Protein AF-A0A3P7ISR9-F1 (afdb_monomer)

Foldseek 3Di:
DQDLPQLVVLVVCLVDDDPLAAEEAEDDQPDDLDQPPPSLQNNVVSCVVSVVDLRYAYEYLHAQLVSVCRSNVHDSLRYHYNVDPVVVSVVVSNVVRVPPPD

Structure (mmCIF, N/CA/C/O backbone):
data_AF-A0A3P7ISR9-F1
#
_entry.id   AF-A0A3P7ISR9-F1
#
loop_
_atom_site.group_PDB
_atom_site.id
_atom_site.type_symbol
_atom_site.label_atom_id
_atom_site.label_alt_id
_atom_site.label_comp_id
_atom_site.label_asym_id
_atom_site.label_entity_id
_atom_site.label_seq_id
_atom_site.pdbx_PDB_ins_code
_atom_site.Cartn_x
_atom_site.Cartn_y
_atom_site.Cartn_z
_atom_site.occupancy
_atom_site.B_iso_or_equiv
_atom_site.auth_seq_id
_atom_site.auth_comp_id
_atom_site.auth_asym_id
_atom_site.auth_atom_id
_atom_site.pdbx_PDB_model_num
ATOM 1 N N . MET A 1 1 ? -23.293 -5.673 -2.268 1.00 31.12 1 MET A N 1
ATOM 2 C CA . MET A 1 1 ? -22.251 -6.382 -3.037 1.00 31.12 1 MET A CA 1
ATOM 3 C C . MET A 1 1 ? -20.918 -5.931 -2.460 1.00 31.12 1 MET A C 1
ATOM 5 O O . MET A 1 1 ? -20.523 -4.804 -2.708 1.00 31.12 1 MET A O 1
ATOM 9 N N . VAL A 1 2 ? -20.322 -6.715 -1.556 1.00 40.88 2 VAL A N 1
ATOM 10 C CA . VAL A 1 2 ? -19.026 -6.362 -0.949 1.00 40.88 2 VAL A CA 1
ATOM 11 C C . VAL A 1 2 ? 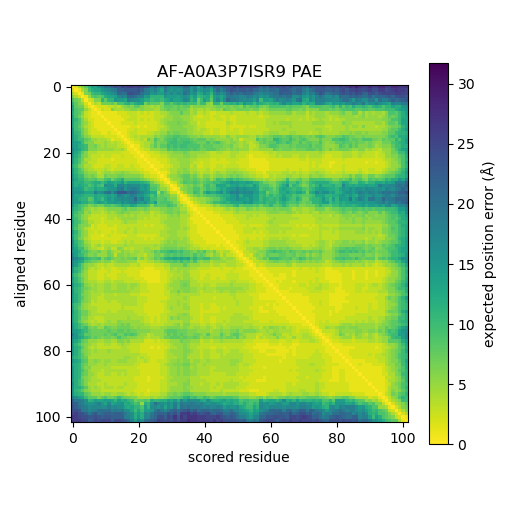-17.973 -6.763 -1.965 1.00 40.88 2 VAL A C 1
ATOM 13 O O . VAL A 1 2 ? -17.844 -7.946 -2.286 1.00 40.88 2 VAL A O 1
ATOM 16 N N . VAL A 1 3 ? -17.335 -5.780 -2.583 1.00 41.25 3 VAL A N 1
ATOM 17 C CA . VAL A 1 3 ? -16.383 -6.052 -3.648 1.00 41.25 3 VAL A CA 1
ATOM 18 C C . VAL A 1 3 ? -15.119 -6.643 -3.018 1.00 41.25 3 VAL A C 1
ATOM 20 O O . VAL A 1 3 ? -14.444 -5.959 -2.259 1.00 41.25 3 VAL A O 1
ATOM 23 N N . LYS A 1 4 ? -14.813 -7.911 -3.329 1.00 53.91 4 LYS A N 1
ATOM 24 C CA . LYS A 1 4 ? -13.552 -8.608 -2.991 1.00 53.91 4 LYS A CA 1
ATOM 25 C C . LYS A 1 4 ? -12.394 -8.093 -3.858 1.00 53.91 4 LYS A C 1
ATOM 27 O O . LYS A 1 4 ? -11.797 -8.837 -4.640 1.00 53.91 4 LYS A O 1
ATOM 32 N N . LEU A 1 5 ? -12.199 -6.778 -3.855 1.00 59.06 5 LEU A N 1
ATOM 33 C CA . LEU A 1 5 ? -11.281 -6.088 -4.758 1.00 59.06 5 LEU A CA 1
ATOM 34 C C . LEU A 1 5 ? -9.828 -6.316 -4.334 1.00 59.06 5 LEU A C 1
ATOM 36 O O . LEU A 1 5 ? -8.995 -6.567 -5.202 1.00 59.06 5 LEU A O 1
ATOM 40 N N . CYS A 1 6 ? -9.532 -6.331 -3.032 1.00 67.62 6 CYS A N 1
ATOM 41 C CA . CYS A 1 6 ? -8.159 -6.326 -2.539 1.00 67.62 6 CYS A CA 1
ATOM 42 C C . CYS A 1 6 ? -7.467 -7.658 -2.851 1.00 67.62 6 CYS A C 1
ATOM 44 O O . CYS A 1 6 ? -6.462 -7.683 -3.559 1.0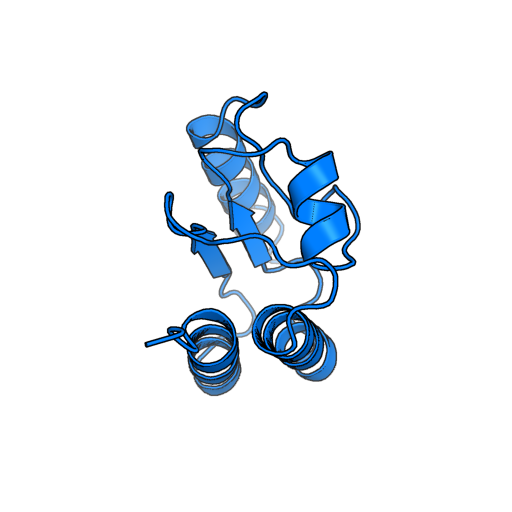0 67.62 6 CYS A O 1
ATOM 46 N N . PHE A 1 7 ? -8.024 -8.795 -2.415 1.00 74.06 7 PHE A N 1
ATOM 47 C CA . PHE A 1 7 ? -7.335 -10.086 -2.546 1.00 74.06 7 PHE A CA 1
ATOM 48 C C . PHE A 1 7 ? -7.059 -10.487 -4.004 1.00 74.06 7 PHE A C 1
ATOM 50 O O . PHE A 1 7 ? -6.001 -11.035 -4.324 1.00 74.06 7 PHE A O 1
ATOM 57 N N . SER A 1 8 ? -7.993 -10.185 -4.911 1.00 80.31 8 SER A N 1
ATOM 58 C CA . SER A 1 8 ? -7.827 -10.481 -6.338 1.00 80.31 8 SER A CA 1
ATOM 59 C C . SER A 1 8 ? -6.642 -9.733 -6.961 1.00 80.31 8 SER A C 1
ATOM 61 O O . SER A 1 8 ? -5.919 -10.311 -7.776 1.00 80.31 8 SER A O 1
ATOM 63 N N . VAL A 1 9 ? -6.395 -8.492 -6.522 1.00 83.94 9 VAL A N 1
ATOM 64 C CA . VAL A 1 9 ? -5.271 -7.662 -6.973 1.00 83.94 9 VAL A CA 1
ATOM 65 C C . VAL A 1 9 ? -3.945 -8.231 -6.483 1.00 83.94 9 VAL A C 1
ATOM 67 O O . VAL A 1 9 ? -3.049 -8.414 -7.306 1.00 83.94 9 VAL A O 1
ATOM 70 N N . ALA A 1 10 ? -3.827 -8.588 -5.196 1.00 85.00 10 ALA A N 1
ATOM 71 C CA . ALA A 1 10 ? -2.601 -9.213 -4.688 1.00 85.00 10 ALA A CA 1
ATOM 72 C C . ALA A 1 10 ? -2.265 -10.483 -5.468 1.00 85.00 10 ALA A C 1
ATOM 74 O O . ALA A 1 10 ? -1.146 -10.616 -5.944 1.00 85.00 10 ALA A O 1
ATOM 75 N N . LYS A 1 11 ? -3.240 -11.373 -5.685 1.00 86.25 11 LYS A N 1
ATOM 76 C CA . LYS A 1 11 ? -3.014 -12.616 -6.433 1.00 86.25 11 LYS A CA 1
ATOM 77 C C . LYS A 1 11 ? -2.601 -12.362 -7.886 1.00 86.25 11 LYS A C 1
ATOM 79 O O . LYS A 1 11 ? -1.740 -13.059 -8.421 1.00 86.25 11 LYS A O 1
ATOM 84 N N . ALA A 1 12 ? -3.222 -11.384 -8.547 1.00 87.31 12 ALA A N 1
ATOM 85 C CA . ALA A 1 12 ? -2.858 -11.016 -9.912 1.00 87.31 12 ALA A CA 1
ATOM 86 C C . ALA A 1 12 ? -1.420 -10.482 -9.974 1.00 87.31 12 ALA A C 1
ATOM 88 O O . ALA A 1 12 ? -0.649 -10.933 -10.821 1.00 87.31 12 ALA A O 1
ATOM 89 N N . PHE A 1 13 ? -1.055 -9.594 -9.047 1.00 88.00 13 PHE A N 1
ATOM 90 C CA . PHE A 1 13 ? 0.290 -9.042 -8.933 1.00 88.00 13 PHE A CA 1
ATOM 91 C C . PHE A 1 13 ? 1.325 -10.132 -8.638 1.00 88.00 13 PHE A C 1
ATOM 93 O O . PHE A 1 13 ? 2.256 -10.320 -9.416 1.00 88.00 13 PHE A O 1
ATOM 100 N N . THR A 1 14 ? 1.133 -10.934 -7.590 1.00 88.62 14 THR A N 1
ATOM 101 C CA . THR A 1 14 ? 2.093 -11.975 -7.187 1.00 88.62 14 THR A CA 1
ATOM 102 C C . THR A 1 14 ? 2.292 -13.046 -8.257 1.00 88.62 14 THR A C 1
ATOM 104 O O . THR A 1 14 ? 3.392 -13.575 -8.380 1.00 88.62 14 THR A O 1
ATOM 107 N N . SER A 1 15 ? 1.272 -13.326 -9.075 1.00 89.06 15 SER A N 1
ATOM 108 C CA . SER A 1 15 ? 1.370 -14.291 -10.180 1.00 89.06 15 SER A CA 1
ATOM 109 C C . SER A 1 15 ? 2.107 -13.784 -11.425 1.00 89.06 15 SER A C 1
ATOM 111 O O . SER A 1 15 ? 2.483 -14.598 -12.268 1.00 89.06 15 SER A O 1
ATOM 113 N N . ARG A 1 16 ? 2.273 -12.464 -11.579 1.00 87.69 16 ARG A N 1
ATOM 114 C CA . ARG A 1 16 ? 2.815 -11.838 -12.802 1.00 87.69 16 ARG A CA 1
ATOM 115 C C . ARG A 1 16 ? 4.052 -10.979 -12.565 1.00 87.69 16 ARG A C 1
ATOM 117 O O . ARG A 1 16 ? 4.687 -10.604 -13.543 1.00 87.69 16 ARG A O 1
ATOM 124 N N . ARG A 1 17 ? 4.364 -10.660 -11.308 1.00 84.75 17 ARG A N 1
ATOM 125 C CA . ARG A 1 17 ? 5.444 -9.739 -10.960 1.00 84.75 17 ARG A CA 1
ATOM 126 C C . ARG A 1 17 ? 6.816 -10.269 -11.376 1.00 84.75 17 ARG A C 1
ATOM 128 O O . ARG A 1 17 ? 7.146 -11.430 -11.124 1.00 84.75 17 ARG A O 1
ATOM 135 N N . GLY A 1 18 ? 7.634 -9.388 -11.935 1.00 81.44 18 GLY A N 1
ATOM 136 C CA . GLY A 1 18 ? 9.084 -9.506 -11.925 1.00 81.44 18 GLY A CA 1
ATOM 137 C C . GLY A 1 18 ? 9.658 -9.278 -10.522 1.00 81.44 18 GLY A C 1
ATOM 138 O O . GLY A 1 18 ? 8.961 -8.864 -9.591 1.00 81.44 18 GLY A O 1
ATOM 139 N N . HIS A 1 19 ? 10.956 -9.542 -10.360 1.00 77.69 19 HIS A N 1
ATOM 140 C CA . HIS A 1 19 ? 11.650 -9.294 -9.090 1.00 77.69 19 HIS A CA 1
ATOM 141 C C . HIS A 1 19 ? 11.633 -7.817 -8.681 1.00 77.69 19 HIS A C 1
ATOM 143 O O . HIS A 1 19 ? 11.623 -7.541 -7.482 1.00 77.69 19 HIS A O 1
ATOM 149 N N . SER A 1 20 ? 11.566 -6.913 -9.664 1.00 80.19 20 SER A N 1
ATOM 150 C CA . SER A 1 20 ? 11.631 -5.466 -9.456 1.00 80.19 20 SER A CA 1
ATOM 151 C C . SER A 1 20 ? 10.305 -4.730 -9.573 1.00 80.19 20 SER A C 1
ATOM 153 O O . SER A 1 20 ? 10.275 -3.504 -9.524 1.00 80.19 20 SER A O 1
ATOM 155 N N . ASP A 1 21 ? 9.205 -5.460 -9.733 1.00 86.31 21 ASP A N 1
ATOM 156 C CA . ASP A 1 21 ? 7.901 -4.824 -9.837 1.00 86.31 21 ASP A CA 1
ATOM 157 C C . ASP A 1 21 ? 7.421 -4.385 -8.452 1.00 86.31 21 ASP A C 1
ATOM 159 O O . ASP A 1 21 ? 7.529 -5.125 -7.466 1.00 86.31 21 ASP A O 1
ATOM 163 N N . GLN A 1 22 ? 6.830 -3.195 -8.411 1.00 89.62 22 GLN A N 1
ATOM 164 C CA . GLN A 1 22 ? 6.214 -2.615 -7.226 1.00 89.62 22 GLN A CA 1
ATOM 165 C C . GLN A 1 22 ? 4.698 -2.501 -7.401 1.00 89.62 22 GLN A C 1
ATOM 167 O O . GLN A 1 22 ? 4.192 -2.296 -8.507 1.00 89.62 22 GLN A O 1
ATOM 172 N N . LEU A 1 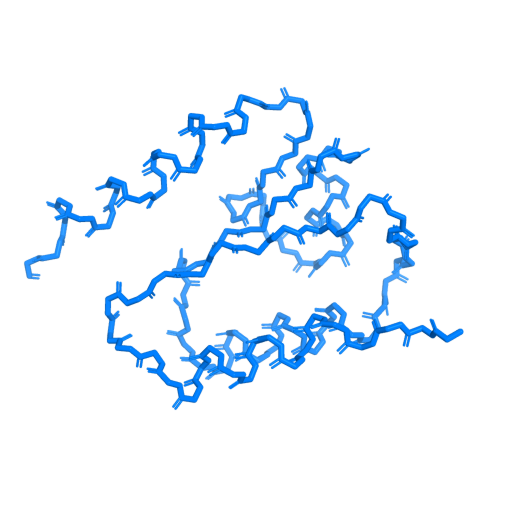23 ? 3.962 -2.604 -6.295 1.00 90.75 23 LEU A N 1
ATOM 173 C CA . LEU A 1 23 ? 2.510 -2.443 -6.269 1.00 90.75 23 LEU A CA 1
ATOM 174 C C . LEU A 1 23 ? 2.120 -1.153 -5.547 1.00 90.75 23 LEU A C 1
ATOM 176 O O . LEU A 1 23 ? 2.302 -1.053 -4.342 1.00 90.75 23 LEU A O 1
ATOM 180 N N . VAL A 1 24 ? 1.479 -0.216 -6.244 1.00 92.25 24 VAL A N 1
ATOM 181 C CA . VAL A 1 24 ? 0.762 0.896 -5.599 1.00 92.25 24 VAL A CA 1
ATOM 182 C C . VAL A 1 24 ? -0.732 0.583 -5.613 1.00 92.25 24 VAL A C 1
ATOM 184 O O . VAL A 1 24 ? -1.340 0.468 -6.679 1.00 92.25 24 VAL A O 1
ATOM 187 N N . TYR A 1 25 ? -1.330 0.419 -4.435 1.00 90.75 25 TYR A N 1
ATOM 188 C CA . TYR A 1 25 ? -2.736 0.056 -4.274 1.00 90.75 25 TYR A CA 1
ATOM 189 C C . TYR A 1 25 ? -3.547 1.207 -3.677 1.00 90.75 25 TYR A C 1
ATOM 191 O O . TYR A 1 25 ? -3.382 1.553 -2.510 1.00 90.75 25 TYR A O 1
ATOM 199 N N . PHE A 1 26 ? -4.460 1.776 -4.466 1.00 89.06 26 PHE A N 1
ATOM 200 C CA . PHE A 1 26 ? -5.363 2.835 -4.015 1.00 89.06 26 PHE A CA 1
ATOM 201 C C . PHE A 1 26 ? -6.636 2.251 -3.408 1.00 89.06 26 PHE A C 1
ATOM 203 O O . PHE A 1 26 ? -7.380 1.524 -4.070 1.00 89.06 26 PHE A O 1
ATOM 210 N N . ILE A 1 27 ? -6.923 2.625 -2.164 1.00 84.69 27 ILE A N 1
ATOM 211 C CA . ILE A 1 27 ? -8.154 2.236 -1.485 1.00 84.69 27 ILE A CA 1
ATOM 212 C C . ILE A 1 27 ? -9.316 3.078 -2.036 1.00 84.69 27 ILE A C 1
ATOM 214 O O . ILE A 1 27 ? -9.222 4.310 -2.055 1.00 84.69 27 ILE A O 1
ATOM 218 N N . PRO A 1 28 ? -10.431 2.453 -2.463 1.00 78.31 28 PRO A N 1
ATOM 219 C CA . PRO A 1 28 ? -11.614 3.183 -2.907 1.00 78.31 28 PRO A CA 1
ATOM 220 C C . PRO A 1 28 ? -12.169 4.113 -1.818 1.00 78.31 28 PRO A C 1
ATOM 222 O O . PRO A 1 28 ? -12.236 3.735 -0.650 1.00 78.31 28 PRO A O 1
ATOM 225 N N . CYS A 1 29 ? -12.650 5.298 -2.204 1.00 70.88 29 CYS A N 1
ATOM 226 C CA . CYS A 1 29 ? -13.184 6.290 -1.261 1.00 70.88 29 CYS A CA 1
ATOM 227 C C . CYS A 1 29 ? -14.366 5.769 -0.424 1.00 70.88 29 CYS A C 1
ATOM 229 O O . CYS A 1 29 ? -14.469 6.099 0.755 1.00 70.88 29 CYS A O 1
ATOM 231 N N . ASP A 1 30 ? -15.214 4.922 -1.016 1.00 69.62 30 ASP A N 1
ATOM 232 C CA . ASP A 1 30 ? -16.405 4.345 -0.373 1.00 69.62 30 ASP A CA 1
ATOM 233 C C . ASP A 1 30 ? -16.116 3.032 0.376 1.00 69.62 30 ASP A C 1
ATOM 235 O O . ASP A 1 30 ? -17.035 2.308 0.776 1.00 69.62 30 ASP A O 1
ATOM 239 N N . TYR A 1 31 ? -14.841 2.673 0.551 1.00 65.44 31 TYR A N 1
ATOM 240 C CA . TYR A 1 31 ? -14.475 1.444 1.238 1.00 65.44 31 TYR A CA 1
ATOM 241 C C . TYR A 1 31 ? -14.793 1.553 2.735 1.00 65.44 31 TYR A C 1
ATOM 243 O O . TYR A 1 31 ? -14.238 2.372 3.468 1.00 65.44 31 TYR A O 1
ATOM 251 N N . SER A 1 32 ? -15.710 0.711 3.215 1.00 64.50 32 SER A N 1
ATOM 252 C CA . SER A 1 32 ? -16.020 0.622 4.640 1.00 64.50 32 SER A CA 1
ATOM 253 C C . SER A 1 32 ? -14.923 -0.184 5.331 1.00 64.50 32 SER A C 1
ATOM 255 O O . SER A 1 32 ? -14.938 -1.411 5.294 1.00 64.50 32 SER A O 1
ATOM 257 N N . TYR A 1 33 ? -13.977 0.523 5.953 1.00 61.31 33 TYR A N 1
ATOM 258 C CA . TYR A 1 33 ? -12.913 -0.016 6.804 1.00 61.31 33 TYR A CA 1
ATOM 259 C C . TYR A 1 33 ? -13.510 -0.784 7.991 1.00 61.31 33 TYR A C 1
ATOM 261 O O . TYR A 1 33 ? -13.641 -0.266 9.100 1.00 61.31 33 TYR A O 1
ATOM 269 N N . ARG A 1 34 ? -13.934 -2.027 7.773 1.00 64.75 34 ARG A N 1
ATOM 270 C CA . ARG A 1 34 ? -14.324 -2.908 8.867 1.00 64.75 34 ARG A CA 1
ATOM 271 C C . ARG A 1 34 ? -13.045 -3.450 9.474 1.00 64.75 34 ARG A C 1
ATOM 273 O O . ARG A 1 34 ? -12.295 -4.166 8.817 1.00 64.75 34 ARG A O 1
ATOM 280 N N . LYS A 1 35 ? -12.785 -3.101 10.733 1.00 59.94 35 LYS A N 1
ATOM 281 C CA . LYS A 1 35 ? -11.667 -3.676 11.480 1.00 59.94 35 LYS A CA 1
ATOM 282 C C . LYS A 1 35 ? -11.776 -5.200 11.419 1.00 59.94 35 LYS A C 1
ATOM 284 O O . LYS A 1 35 ? -12.780 -5.774 11.836 1.00 59.94 35 LYS A O 1
ATOM 289 N N . GLY A 1 36 ? -10.755 -5.840 10.859 1.00 61.50 36 GLY A N 1
ATOM 290 C CA . GLY A 1 36 ? -10.723 -7.285 10.681 1.00 61.50 36 GLY A CA 1
ATOM 291 C C . GLY A 1 36 ? -11.381 -7.825 9.408 1.00 61.50 36 GLY A C 1
ATOM 292 O O . GLY A 1 36 ? -11.625 -9.033 9.379 1.00 61.50 36 GLY A O 1
ATOM 293 N N . ASP A 1 37 ? -11.630 -6.984 8.397 1.00 75.56 37 ASP A N 1
ATOM 294 C CA . ASP A 1 37 ? -12.094 -7.397 7.067 1.00 75.56 37 ASP A CA 1
ATOM 295 C C . ASP A 1 37 ? -11.230 -8.541 6.503 1.00 75.56 37 ASP A C 1
ATOM 297 O O . ASP A 1 37 ? -10.000 -8.453 6.437 1.00 75.56 37 ASP A O 1
ATOM 301 N N . GLU A 1 38 ? -11.878 -9.647 6.135 1.00 78.19 38 GLU A N 1
ATOM 302 C CA . GLU A 1 38 ? -11.194 -10.833 5.621 1.00 78.19 38 GLU A CA 1
ATOM 303 C C . GLU A 1 38 ? -10.510 -10.578 4.272 1.00 78.19 38 GLU A C 1
ATOM 305 O O . GLU A 1 38 ? -9.472 -11.179 4.008 1.00 78.19 38 GLU A O 1
ATOM 310 N N . ASP A 1 39 ? -11.035 -9.688 3.426 1.00 78.19 39 ASP A N 1
ATOM 311 C CA . ASP A 1 39 ? -10.438 -9.375 2.123 1.00 78.19 39 ASP A CA 1
ATOM 312 C C . ASP A 1 39 ? -9.120 -8.607 2.290 1.00 78.19 39 ASP A C 1
ATOM 314 O O . ASP A 1 39 ? -8.126 -8.943 1.646 1.00 78.19 39 ASP A O 1
ATOM 318 N N . ALA A 1 40 ? -9.078 -7.648 3.222 1.00 79.31 40 ALA A N 1
ATOM 319 C CA . ALA A 1 40 ? -7.855 -6.924 3.576 1.00 79.31 40 ALA A CA 1
ATOM 320 C C . ALA A 1 40 ? -6.807 -7.858 4.206 1.00 79.31 40 ALA A C 1
ATOM 322 O O . ALA A 1 40 ? -5.638 -7.832 3.821 1.00 79.31 40 ALA A O 1
ATOM 323 N N . LYS A 1 41 ? -7.224 -8.756 5.110 1.00 82.44 41 LYS A N 1
ATOM 324 C CA . LYS A 1 41 ? -6.329 -9.774 5.689 1.00 82.44 41 LYS A CA 1
ATOM 325 C C . LYS A 1 41 ? -5.753 -10.706 4.627 1.00 82.44 41 LYS A C 1
ATOM 327 O O . LYS A 1 41 ? -4.554 -10.965 4.626 1.00 82.44 41 LYS A O 1
ATOM 332 N N . ASN A 1 42 ? -6.593 -11.198 3.717 1.00 84.81 42 ASN A N 1
ATOM 333 C CA . ASN A 1 42 ? -6.160 -12.090 2.644 1.00 84.81 42 ASN A CA 1
ATOM 334 C C . ASN A 1 42 ? -5.228 -11.379 1.656 1.00 84.81 42 ASN A C 1
ATOM 336 O O . ASN A 1 42 ? -4.275 -11.990 1.176 1.00 84.81 42 ASN A O 1
ATOM 340 N N . PHE A 1 43 ? -5.469 -10.094 1.379 1.00 86.31 43 PHE A N 1
ATOM 341 C CA . PHE A 1 43 ? -4.574 -9.257 0.584 1.00 86.31 43 PHE A CA 1
ATOM 342 C C . PHE A 1 43 ? -3.169 -9.199 1.196 1.00 86.31 43 PHE A C 1
ATOM 344 O O . PHE A 1 43 ? -2.199 -9.549 0.525 1.00 86.31 43 PHE A O 1
ATOM 351 N N . ILE A 1 44 ? -3.057 -8.858 2.483 1.00 85.62 44 ILE A N 1
ATOM 352 C CA . ILE A 1 44 ? -1.759 -8.796 3.172 1.00 85.62 44 ILE A CA 1
ATOM 353 C C . ILE A 1 44 ? -1.097 -10.168 3.274 1.00 85.62 44 ILE A C 1
ATOM 355 O O . ILE A 1 44 ? 0.095 -10.294 2.986 1.00 85.62 44 ILE A O 1
ATOM 359 N N . ALA A 1 45 ? -1.861 -11.210 3.601 1.00 86.31 45 ALA A N 1
ATOM 360 C CA . ALA A 1 45 ? -1.340 -12.570 3.678 1.00 86.31 45 ALA A CA 1
ATOM 361 C C . ALA A 1 45 ? -0.743 -13.037 2.339 1.00 86.31 45 ALA A C 1
ATOM 363 O O . ALA A 1 45 ? 0.298 -13.694 2.319 1.00 86.31 45 ALA A O 1
ATOM 364 N N . GLU A 1 46 ? -1.364 -12.678 1.213 1.00 88.25 46 GLU A N 1
ATOM 365 C CA . GLU A 1 46 ? -0.865 -13.021 -0.120 1.00 88.25 46 GLU A CA 1
ATOM 366 C C . GLU A 1 46 ? 0.450 -12.305 -0.457 1.00 88.25 46 GLU A C 1
ATOM 368 O O . GLU A 1 46 ? 1.378 -12.944 -0.967 1.00 88.25 46 GLU A O 1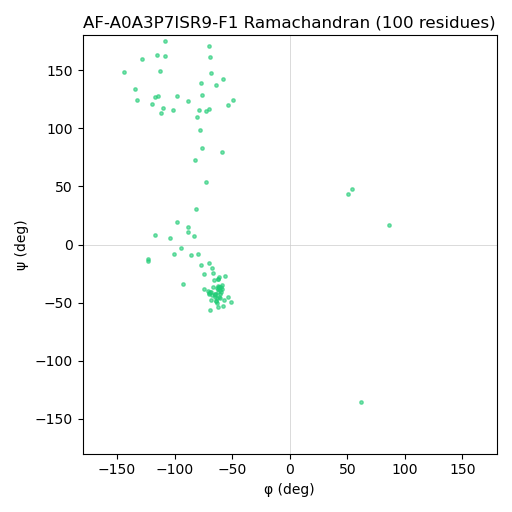
ATOM 373 N N . LEU A 1 47 ? 0.558 -11.010 -0.136 1.00 86.00 47 LEU A N 1
ATOM 374 C CA . LEU A 1 47 ? 1.782 -10.228 -0.346 1.00 86.00 47 LEU A CA 1
ATOM 375 C C . LEU A 1 47 ? 2.940 -10.749 0.520 1.00 86.00 47 LEU A C 1
ATOM 377 O O . LEU A 1 47 ? 4.051 -10.953 0.019 1.00 86.00 47 LEU A O 1
ATOM 381 N N . GLN A 1 48 ? 2.669 -11.053 1.793 1.00 84.50 48 GLN A N 1
ATOM 382 C CA . GLN A 1 48 ? 3.650 -11.622 2.721 1.00 84.50 48 GLN A CA 1
ATOM 383 C C . GLN A 1 48 ? 4.111 -13.017 2.279 1.00 84.50 48 GLN A C 1
ATOM 385 O O . GLN A 1 48 ? 5.312 -13.278 2.179 1.00 84.50 48 GLN A O 1
ATOM 390 N N . ARG A 1 49 ? 3.169 -13.911 1.942 1.00 85.06 49 ARG A N 1
ATOM 391 C CA . ARG A 1 49 ? 3.470 -15.276 1.474 1.00 85.06 49 ARG A CA 1
ATOM 392 C C . ARG A 1 49 ? 4.323 -15.275 0.210 1.00 85.06 49 ARG A C 1
ATOM 394 O O . ARG A 1 49 ? 5.199 -16.123 0.054 1.00 85.06 49 ARG A O 1
ATOM 401 N N . SER A 1 50 ? 4.081 -14.316 -0.675 1.00 82.38 50 SER A N 1
ATOM 402 C CA . SER A 1 50 ? 4.779 -14.195 -1.955 1.00 82.38 50 SER A CA 1
ATOM 403 C C . SER A 1 50 ? 6.128 -13.481 -1.850 1.00 82.38 50 SER A C 1
ATOM 405 O O . SER A 1 50 ? 6.739 -13.206 -2.885 1.00 82.38 50 SER A O 1
ATOM 407 N N . LYS A 1 51 ? 6.597 -13.180 -0.627 1.00 79.94 51 LYS A N 1
ATOM 408 C CA . LYS A 1 51 ? 7.850 -12.460 -0.355 1.00 79.94 51 LYS A CA 1
ATOM 409 C C . LYS A 1 51 ? 7.952 -11.168 -1.171 1.00 79.94 51 LYS A C 1
ATOM 411 O O . LYS A 1 51 ? 8.977 -10.896 -1.792 1.00 79.94 51 LYS A O 1
ATOM 416 N N . VAL A 1 52 ? 6.852 -10.415 -1.233 1.00 80.75 52 VAL A N 1
ATOM 417 C CA . VAL A 1 52 ? 6.840 -9.082 -1.857 1.00 80.75 52 VAL A CA 1
ATOM 418 C C . VAL A 1 52 ? 7.701 -8.109 -1.043 1.00 80.75 52 VAL A C 1
ATOM 420 O O . VAL A 1 52 ? 8.248 -7.177 -1.616 1.00 80.75 52 VAL A O 1
ATOM 423 N N . GLY A 1 53 ? 7.902 -8.367 0.256 1.00 77.75 53 GLY A N 1
ATOM 424 C CA . GLY A 1 53 ? 8.704 -7.498 1.119 1.00 77.75 53 GLY A CA 1
ATOM 425 C C . GLY A 1 53 ? 8.073 -6.113 1.198 1.00 77.75 53 GLY A C 1
ATOM 426 O O . GLY A 1 53 ? 6.851 -6.017 1.294 1.00 77.75 53 GLY A O 1
ATOM 427 N N . ASP A 1 54 ? 8.895 -5.076 1.080 1.00 80.50 54 ASP A N 1
ATOM 428 C CA . ASP A 1 54 ? 8.464 -3.674 1.061 1.00 80.50 54 ASP A CA 1
ATOM 429 C C . ASP A 1 54 ? 8.124 -3.172 -0.359 1.00 80.50 54 ASP A C 1
ATOM 431 O O . ASP A 1 54 ? 7.984 -1.977 -0.587 1.00 80.50 54 ASP A O 1
ATOM 435 N N . ASN A 1 55 ? 7.939 -4.064 -1.345 1.00 86.88 55 ASN A N 1
ATOM 436 C CA . ASN A 1 55 ? 7.627 -3.686 -2.736 1.00 86.88 55 ASN A CA 1
ATOM 437 C C . ASN A 1 55 ? 6.142 -3.371 -2.956 1.00 86.88 55 ASN A C 1
ATOM 439 O O . ASN A 1 55 ? 5.593 -3.609 -4.038 1.00 86.88 55 ASN A O 1
ATOM 443 N N . PHE A 1 56 ? 5.455 -2.868 -1.936 1.00 90.56 56 PHE A N 1
ATOM 444 C CA . PHE A 1 56 ? 4.081 -2.422 -2.075 1.00 90.56 56 PHE A CA 1
ATOM 445 C C . PHE A 1 56 ? 3.804 -1.187 -1.222 1.00 90.56 56 PHE A C 1
ATOM 447 O O . PHE A 1 56 ? 4.347 -1.027 -0.135 1.00 90.56 56 PHE A O 1
ATOM 454 N N . LEU A 1 57 ? 2.897 -0.351 -1.713 1.00 92.38 57 LEU A N 1
ATOM 455 C CA . LEU A 1 57 ? 2.441 0.861 -1.059 1.00 92.38 57 LEU A CA 1
ATOM 456 C C . LEU A 1 57 ? 0.916 0.909 -1.104 1.00 92.38 57 LEU A C 1
ATOM 458 O O . LEU A 1 57 ? 0.315 0.840 -2.179 1.00 92.38 57 LEU A O 1
ATOM 462 N N . ILE A 1 58 ? 0.277 1.034 0.055 1.00 91.56 58 ILE A N 1
ATOM 463 C CA . ILE A 1 58 ? -1.176 1.203 0.158 1.00 91.56 58 ILE A CA 1
ATOM 464 C C . ILE A 1 58 ? -1.492 2.684 0.329 1.00 91.56 58 ILE A C 1
ATOM 466 O O . ILE A 1 58 ? -0.966 3.325 1.228 1.00 91.56 58 ILE A O 1
ATOM 470 N N . VAL A 1 59 ? -2.381 3.224 -0.500 1.00 92.31 59 VAL A N 1
ATOM 471 C CA . VAL A 1 59 ? -2.715 4.651 -0.525 1.00 92.31 59 VAL A CA 1
ATOM 472 C C . VAL A 1 59 ? -4.182 4.858 -0.168 1.00 92.31 59 VAL A C 1
ATOM 474 O O . VAL A 1 59 ? -5.076 4.289 -0.796 1.00 92.31 59 VAL A O 1
ATOM 477 N N . SER A 1 60 ? -4.434 5.715 0.818 1.00 90.19 60 SER A N 1
ATOM 478 C CA . SER A 1 60 ? -5.765 6.115 1.261 1.00 90.19 60 SER A CA 1
ATOM 479 C C . SER A 1 60 ? -5.968 7.618 1.097 1.00 90.19 60 SER A C 1
ATOM 481 O O . SER A 1 60 ? -5.280 8.419 1.719 1.00 90.19 60 SER A O 1
ATOM 483 N N .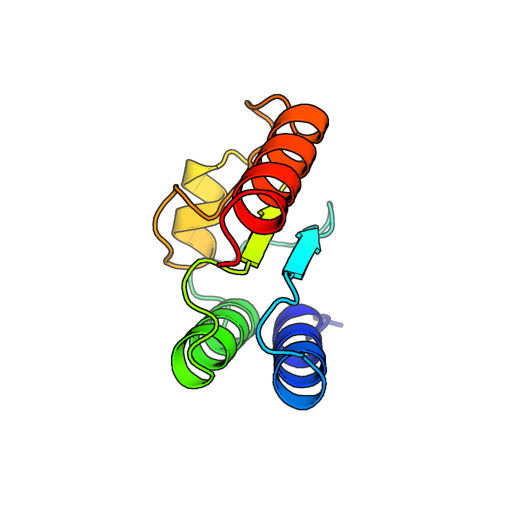 ASN A 1 61 ? -6.973 8.009 0.311 1.00 88.94 61 ASN A N 1
ATOM 484 C CA . ASN A 1 61 ? -7.346 9.420 0.143 1.00 88.94 61 ASN A CA 1
ATOM 485 C C . ASN A 1 61 ? -8.313 9.923 1.231 1.00 88.94 61 ASN A C 1
ATOM 487 O O . ASN A 1 61 ? -8.620 11.112 1.289 1.00 88.94 61 ASN A O 1
ATOM 491 N N . THR A 1 62 ? -8.840 9.029 2.071 1.00 87.00 62 THR A N 1
ATOM 492 C CA . THR A 1 62 ? -9.948 9.332 2.995 1.00 87.00 62 THR A CA 1
ATOM 493 C C . THR A 1 62 ? -9.624 9.056 4.460 1.00 87.00 62 THR A C 1
ATOM 495 O O . THR A 1 62 ? -10.364 9.507 5.337 1.00 87.00 62 THR A O 1
ATOM 498 N N . LYS A 1 63 ? -8.543 8.322 4.741 1.00 87.75 63 LYS A N 1
ATOM 499 C CA . LYS A 1 63 ? -8.102 7.955 6.092 1.00 87.75 63 LYS A CA 1
ATOM 500 C C . LYS A 1 63 ? -6.648 8.312 6.306 1.00 87.75 63 LYS A C 1
ATOM 502 O O . LYS A 1 63 ? -5.892 8.408 5.340 1.00 87.75 63 LYS A O 1
ATOM 507 N N . THR A 1 64 ? -6.279 8.420 7.577 1.00 92.25 64 THR A N 1
ATOM 508 C CA . THR A 1 64 ? -4.884 8.615 7.945 1.00 92.25 64 THR A CA 1
ATOM 509 C C . THR A 1 64 ? -4.053 7.365 7.654 1.00 92.25 64 THR A C 1
ATOM 511 O O . THR A 1 64 ? -4.601 6.262 7.503 1.00 92.25 64 THR A O 1
ATOM 514 N N . SER A 1 65 ? -2.731 7.513 7.586 1.00 92.75 65 SER A N 1
ATOM 515 C CA . SER A 1 65 ? -1.817 6.377 7.431 1.00 92.75 65 SER A CA 1
ATOM 516 C C . SER A 1 65 ? -1.942 5.410 8.612 1.00 92.75 65 SER A C 1
ATOM 518 O O . SER A 1 65 ? -2.005 4.202 8.402 1.00 92.75 65 SER A O 1
ATOM 520 N N . ALA A 1 66 ? -2.102 5.930 9.833 1.00 91.06 66 ALA A N 1
ATOM 521 C CA . ALA A 1 66 ? -2.303 5.140 11.048 1.00 91.06 66 ALA A CA 1
ATOM 522 C C . ALA A 1 66 ? -3.611 4.328 11.024 1.00 91.06 66 ALA A C 1
ATOM 524 O O . ALA A 1 66 ? -3.583 3.119 11.251 1.00 91.06 66 ALA A O 1
ATOM 525 N N . ASP A 1 67 ? -4.743 4.956 10.683 1.00 88.00 67 ASP A N 1
ATOM 526 C CA . ASP A 1 67 ? -6.036 4.256 10.588 1.00 88.00 67 ASP A CA 1
ATOM 527 C C . ASP A 1 67 ? -6.010 3.174 9.498 1.00 88.00 67 ASP A C 1
ATOM 529 O O . ASP A 1 67 ? -6.583 2.091 9.638 1.00 88.00 67 ASP A O 1
ATOM 533 N N . THR A 1 68 ? -5.344 3.474 8.381 1.00 86.69 68 THR A N 1
ATOM 534 C CA . THR A 1 68 ? -5.208 2.547 7.256 1.00 86.69 68 THR A CA 1
ATOM 535 C C . THR A 1 68 ? -4.291 1.378 7.623 1.00 86.69 68 THR A C 1
ATOM 537 O O . THR A 1 68 ? -4.630 0.228 7.347 1.00 86.69 68 THR A O 1
ATOM 540 N N . ALA A 1 69 ? -3.176 1.643 8.305 1.00 89.00 69 ALA A N 1
ATOM 541 C CA . ALA A 1 69 ? -2.273 0.621 8.819 1.00 89.00 69 ALA A CA 1
ATOM 542 C C . ALA A 1 69 ? -2.984 -0.301 9.820 1.00 89.00 69 ALA A C 1
ATOM 544 O O . ALA A 1 69 ? -2.880 -1.522 9.708 1.00 89.00 69 ALA A O 1
ATOM 545 N N . GLU A 1 70 ? -3.803 0.249 10.724 1.00 86.56 70 GLU A N 1
ATOM 546 C CA . GLU A 1 70 ? -4.624 -0.549 11.640 1.00 86.56 70 GLU A CA 1
ATOM 547 C C . GLU A 1 70 ? -5.626 -1.435 10.880 1.00 86.56 70 GLU A C 1
ATOM 549 O O . GLU A 1 70 ? -5.752 -2.629 11.170 1.00 86.56 70 GLU A O 1
ATOM 554 N N . ALA A 1 71 ? -6.315 -0.883 9.875 1.00 81.31 71 ALA A N 1
ATOM 555 C CA . ALA A 1 71 ? -7.300 -1.620 9.084 1.00 81.31 71 ALA A CA 1
ATOM 556 C C . ALA A 1 71 ? -6.688 -2.812 8.328 1.00 81.31 71 ALA A C 1
ATOM 558 O O . ALA A 1 71 ? -7.327 -3.862 8.228 1.00 81.31 71 ALA A O 1
ATOM 559 N N . TYR A 1 72 ? -5.456 -2.662 7.837 1.00 82.31 72 TYR A N 1
ATOM 560 C CA . TYR A 1 72 ? -4.716 -3.707 7.124 1.00 82.31 72 TYR A CA 1
ATOM 561 C C . TYR A 1 72 ? -3.787 -4.529 8.032 1.00 82.31 72 TYR A C 1
ATOM 563 O O . TYR A 1 72 ? -3.210 -5.508 7.570 1.00 82.31 72 TYR A O 1
ATOM 571 N N . SER A 1 73 ? -3.681 -4.196 9.325 1.00 84.25 73 SER A N 1
ATOM 572 C CA . SER A 1 73 ? -2.740 -4.828 10.268 1.00 84.25 73 SER A CA 1
ATOM 573 C C . SER A 1 73 ? -1.290 -4.794 9.762 1.00 84.25 73 SER A C 1
ATOM 575 O O . SER A 1 73 ? -0.595 -5.811 9.758 1.00 84.25 73 SER A O 1
ATOM 577 N N . LEU A 1 74 ? -0.862 -3.619 9.301 1.00 82.06 74 LEU A N 1
ATOM 578 C CA . LEU A 1 74 ? 0.465 -3.354 8.751 1.00 82.06 74 LEU A CA 1
ATOM 579 C C . LEU A 1 74 ? 1.259 -2.374 9.613 1.00 82.06 74 LEU A C 1
ATOM 581 O O . LEU A 1 74 ? 0.697 -1.613 10.398 1.00 82.06 74 LEU A O 1
ATOM 585 N N . GLU A 1 75 ? 2.570 -2.358 9.386 1.00 79.19 75 GLU A N 1
ATOM 586 C CA . GLU A 1 75 ? 3.429 -1.242 9.773 1.00 79.19 75 GLU A CA 1
ATOM 587 C C . GLU A 1 75 ? 3.108 -0.002 8.920 1.00 79.19 75 GLU A C 1
ATOM 589 O O . GLU A 1 75 ? 2.727 -0.098 7.750 1.00 79.19 75 GLU A O 1
ATOM 594 N N . VAL A 1 76 ? 3.266 1.185 9.510 1.00 80.38 76 VAL A N 1
ATOM 595 C CA . VAL A 1 76 ? 2.888 2.466 8.879 1.00 80.38 76 VAL A CA 1
ATOM 596 C C . VAL A 1 76 ? 3.775 2.809 7.671 1.00 80.38 76 VAL A C 1
ATOM 598 O O . VAL A 1 76 ? 3.372 3.582 6.809 1.00 80.38 76 VAL A O 1
ATOM 601 N N . ASN A 1 77 ? 4.969 2.222 7.570 1.00 83.62 77 ASN A N 1
ATOM 602 C CA . ASN A 1 77 ? 5.939 2.502 6.506 1.00 83.62 77 ASN A CA 1
ATOM 603 C C . ASN A 1 77 ? 5.438 2.161 5.088 1.00 83.62 77 ASN A C 1
ATOM 605 O O . ASN A 1 77 ? 5.813 2.852 4.148 1.00 83.62 77 ASN A O 1
ATOM 609 N N . ASN A 1 78 ? 4.561 1.165 4.939 1.00 87.06 78 ASN A N 1
ATOM 610 C CA . ASN A 1 78 ? 4.017 0.734 3.642 1.00 87.06 78 ASN A CA 1
ATOM 611 C C . ASN A 1 78 ? 2.631 1.340 3.348 1.00 87.06 78 ASN A C 1
ATOM 613 O O . ASN A 1 78 ? 1.865 0.824 2.525 1.00 87.06 78 ASN A O 1
ATOM 617 N N . VAL A 1 79 ? 2.281 2.429 4.041 1.00 92.12 79 VAL A N 1
ATOM 618 C CA . VAL A 1 79 ? 0.957 3.051 3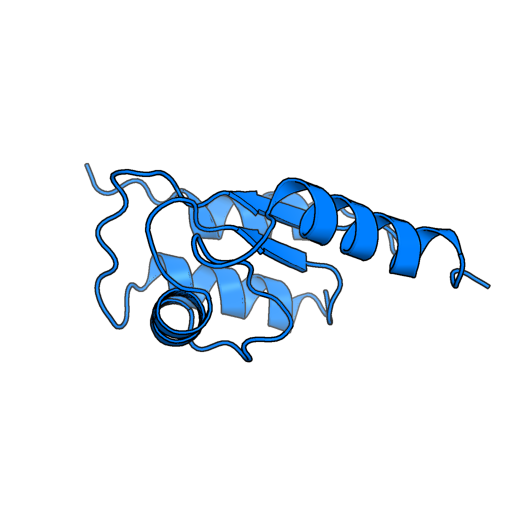.987 1.00 92.12 79 VAL A CA 1
ATOM 6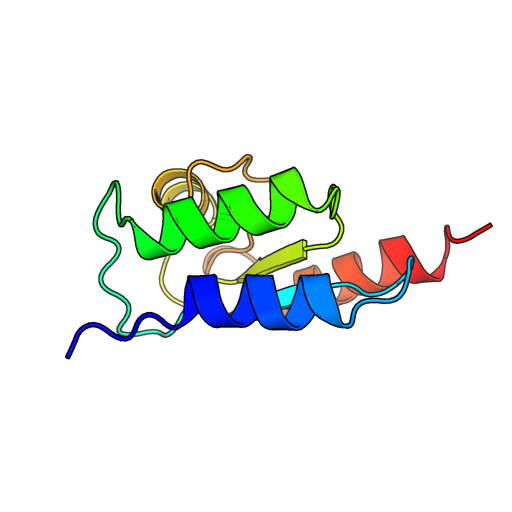19 C C . VAL A 1 79 ? 1.068 4.567 3.842 1.00 92.12 79 VAL A C 1
ATOM 621 O O . VAL A 1 79 ? 1.791 5.233 4.579 1.00 92.12 79 VAL A O 1
ATOM 624 N N . VAL A 1 80 ? 0.283 5.121 2.920 1.00 94.19 80 VAL A N 1
ATOM 625 C CA . VAL A 1 80 ? 0.112 6.560 2.726 1.00 94.19 80 VAL A CA 1
ATOM 626 C C . VAL A 1 80 ? -1.319 6.955 3.049 1.00 94.19 80 VAL A C 1
ATOM 628 O O . VAL A 1 80 ? -2.267 6.369 2.521 1.00 94.19 80 VAL A O 1
ATOM 631 N N . GLY A 1 81 ? -1.470 7.957 3.908 1.00 92.62 81 GLY A N 1
ATOM 632 C CA . GLY A 1 81 ? -2.764 8.516 4.288 1.00 92.62 81 GLY A CA 1
ATOM 633 C C . GLY A 1 81 ? -3.030 9.908 3.725 1.00 92.62 81 GLY A C 1
ATOM 634 O O . GLY A 1 81 ? -2.170 10.541 3.109 1.00 92.62 81 GLY A O 1
ATOM 635 N N . ASN A 1 82 ? -4.245 10.396 3.968 1.00 92.75 82 ASN A N 1
ATOM 636 C CA . ASN A 1 82 ? -4.725 11.692 3.490 1.00 92.75 82 ASN A CA 1
ATOM 637 C C . ASN A 1 82 ? -4.072 12.905 4.173 1.00 92.75 82 ASN A C 1
ATOM 639 O O . ASN A 1 82 ? -4.185 14.024 3.680 1.00 92.75 82 ASN A O 1
ATOM 643 N N . GLU A 1 83 ? -3.409 12.693 5.306 1.00 94.56 83 GLU A N 1
ATOM 644 C CA . GLU A 1 83 ? -2.632 13.689 6.036 1.00 94.56 83 GLU A CA 1
ATOM 645 C C . GLU A 1 83 ? -1.243 13.927 5.427 1.00 94.56 83 GLU A C 1
ATOM 647 O O . GLU A 1 83 ? -0.527 14.831 5.858 1.00 94.56 83 GLU A O 1
ATOM 652 N N . GLN A 1 84 ? -0.845 13.120 4.441 1.00 95.06 84 GLN A N 1
ATOM 653 C CA . GLN A 1 84 ? 0.460 13.180 3.790 1.00 95.06 84 GLN A CA 1
ATOM 654 C C . GLN A 1 84 ? 0.359 13.729 2.360 1.00 95.06 84 GLN A C 1
ATOM 656 O O . GLN A 1 84 ? -0.694 13.727 1.726 1.00 95.06 84 GLN A O 1
ATOM 661 N N . GLU A 1 85 ? 1.493 14.170 1.812 1.00 95.19 85 GLU A N 1
ATOM 662 C CA . GLU A 1 85 ? 1.602 14.574 0.408 1.00 95.19 85 GLU A CA 1
ATOM 663 C C . GLU A 1 85 ? 1.651 13.332 -0.501 1.00 95.19 85 GLU A C 1
ATOM 665 O O . GLU A 1 85 ? 2.719 12.851 -0.879 1.00 95.19 85 GLU A O 1
ATOM 670 N N . ILE A 1 86 ? 0.473 12.787 -0.825 1.00 92.56 86 ILE A N 1
ATOM 671 C CA . ILE A 1 86 ? 0.317 11.518 -1.557 1.00 92.56 86 ILE A CA 1
ATOM 672 C C . ILE A 1 86 ? 1.144 11.453 -2.856 1.00 92.56 86 ILE A C 1
ATOM 674 O O . ILE A 1 86 ? 1.865 10.469 -3.026 1.00 92.56 86 ILE A O 1
ATOM 678 N N . PRO A 1 87 ? 1.110 12.457 -3.762 1.00 92.94 87 PRO A N 1
ATOM 679 C CA . PRO A 1 87 ? 1.885 12.390 -5.002 1.00 92.94 87 PRO A CA 1
ATOM 680 C C . PRO A 1 87 ? 3.388 12.258 -4.752 1.00 92.94 87 PRO A C 1
ATOM 682 O O . PRO A 1 87 ? 4.050 11.460 -5.410 1.00 92.94 87 PRO A O 1
ATOM 685 N N . LYS A 1 88 ? 3.907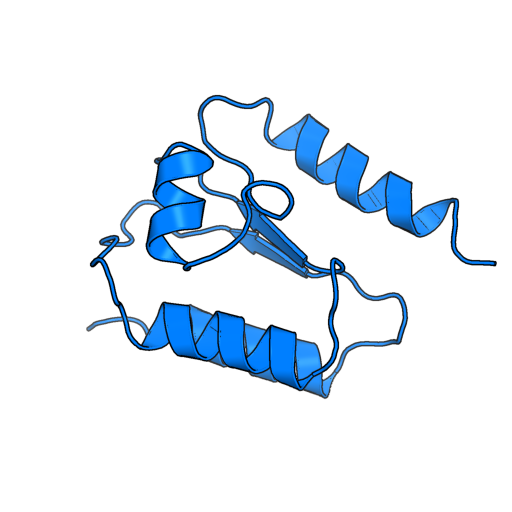 12.991 -3.761 1.00 93.50 88 LYS A N 1
ATOM 686 C CA . LYS A 1 88 ? 5.314 12.926 -3.372 1.00 93.50 88 LYS A CA 1
ATOM 687 C C . LYS A 1 88 ? 5.671 11.555 -2.810 1.00 93.50 88 LYS A C 1
ATOM 689 O O . LYS A 1 88 ? 6.652 10.970 -3.233 1.00 93.50 88 LYS A O 1
ATOM 694 N N . LYS A 1 89 ? 4.834 10.992 -1.935 1.00 93.75 89 LYS A N 1
ATOM 695 C CA . LYS A 1 89 ? 5.068 9.655 -1.369 1.00 93.75 89 LYS A CA 1
ATOM 696 C C . LYS A 1 89 ? 5.088 8.543 -2.413 1.00 93.75 89 LYS A C 1
ATOM 698 O O . LYS A 1 89 ? 5.870 7.609 -2.282 1.00 93.75 89 LYS A O 1
ATOM 703 N N . ILE A 1 90 ? 4.252 8.643 -3.444 1.00 91.62 90 ILE A N 1
ATOM 704 C CA . ILE A 1 90 ? 4.266 7.692 -4.560 1.00 91.62 90 ILE A CA 1
ATOM 705 C C . ILE A 1 90 ? 5.552 7.842 -5.384 1.00 91.62 90 ILE A C 1
ATOM 707 O O . ILE A 1 90 ? 6.129 6.831 -5.777 1.00 91.62 90 ILE A O 1
ATOM 711 N N . ALA A 1 91 ? 5.999 9.077 -5.633 1.00 91.06 91 ALA A N 1
ATOM 712 C CA . ALA A 1 91 ? 7.257 9.332 -6.329 1.00 91.06 91 ALA A CA 1
ATOM 713 C C . ALA A 1 91 ? 8.458 8.790 -5.537 1.00 91.06 91 ALA A C 1
ATOM 715 O O . ALA A 1 91 ? 9.211 7.990 -6.084 1.00 91.06 91 ALA A O 1
ATOM 716 N N . ASP A 1 92 ? 8.560 9.127 -4.245 1.00 90.75 92 ASP A N 1
ATOM 717 C CA . ASP A 1 92 ? 9.616 8.648 -3.341 1.00 90.75 92 ASP A CA 1
ATOM 718 C C . ASP A 1 92 ? 9.692 7.105 -3.355 1.00 90.75 92 ASP A C 1
ATOM 720 O O . ASP A 1 92 ? 10.764 6.524 -3.498 1.00 90.75 92 ASP A O 1
ATOM 724 N N . PHE A 1 93 ? 8.537 6.429 -3.285 1.00 89.88 93 PHE A N 1
ATOM 725 C CA . PHE A 1 93 ? 8.457 4.966 -3.320 1.00 89.88 93 PHE A CA 1
ATOM 726 C C . PHE A 1 93 ? 8.969 4.357 -4.634 1.00 89.88 93 PHE A C 1
ATOM 728 O O . PHE A 1 93 ? 9.594 3.296 -4.618 1.00 89.88 93 PHE A O 1
ATOM 735 N N . GLY A 1 94 ? 8.706 5.006 -5.770 1.00 85.81 94 GLY A N 1
ATOM 736 C CA . GLY A 1 94 ? 9.234 4.574 -7.065 1.00 85.81 94 GLY A CA 1
ATOM 737 C C . GLY A 1 94 ? 10.740 4.821 -7.201 1.00 85.81 94 GLY A C 1
ATOM 738 O O . GLY A 1 94 ? 11.464 3.974 -7.724 1.00 85.81 94 GLY A O 1
ATOM 739 N N . GLU A 1 95 ? 11.230 5.959 -6.708 1.00 83.19 95 GLU A N 1
ATOM 740 C CA . GLU A 1 95 ? 12.644 6.345 -6.798 1.00 83.19 95 GLU A CA 1
ATOM 741 C C . GLU A 1 95 ? 13.556 5.475 -5.922 1.00 83.19 95 GLU A C 1
ATOM 743 O O . GLU A 1 95 ? 14.611 5.040 -6.396 1.00 83.19 95 GLU A O 1
ATOM 748 N N . ASP A 1 96 ? 13.127 5.145 -4.698 1.00 68.06 96 ASP A N 1
ATOM 749 C CA . ASP A 1 96 ? 13.873 4.276 -3.772 1.00 68.06 96 ASP A CA 1
ATOM 750 C C . ASP A 1 96 ? 14.200 2.902 -4.387 1.00 68.06 96 ASP A C 1
ATOM 752 O O . ASP A 1 96 ? 15.213 2.285 -4.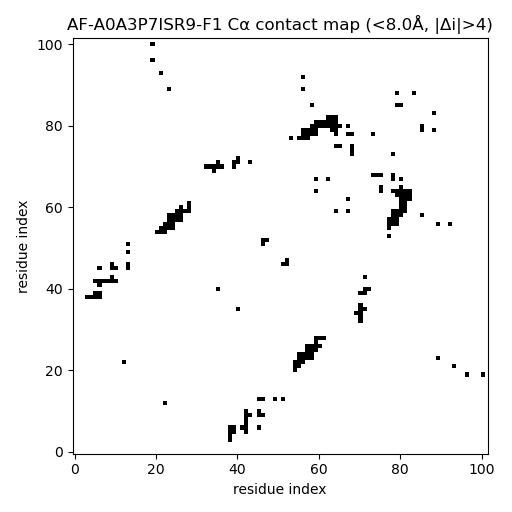049 1.00 68.06 96 ASP A O 1
ATOM 756 N N . TRP A 1 97 ? 13.379 2.434 -5.330 1.00 60.09 97 TRP A N 1
ATOM 757 C CA . TRP A 1 97 ? 13.549 1.150 -6.011 1.00 60.09 97 TRP A CA 1
ATOM 758 C C . TRP A 1 97 ? 14.340 1.240 -7.320 1.00 60.09 97 TRP A C 1
ATOM 760 O O . TRP A 1 97 ? 15.091 0.321 -7.647 1.00 60.09 97 TRP A O 1
ATOM 770 N N . MET A 1 98 ? 14.207 2.336 -8.075 1.00 56.00 98 MET A N 1
ATOM 771 C CA . MET A 1 98 ? 14.897 2.501 -9.362 1.00 56.00 98 MET A CA 1
ATOM 772 C C . MET A 1 98 ? 16.398 2.790 -9.213 1.00 56.00 98 MET A C 1
ATOM 774 O O . MET A 1 98 ? 17.161 2.474 -10.124 1.00 56.00 98 MET A O 1
ATOM 778 N N . CYS A 1 99 ? 16.829 3.355 -8.081 1.00 54.62 99 CYS A N 1
ATOM 779 C CA . CYS A 1 99 ? 18.222 3.764 -7.862 1.00 54.62 99 CYS A CA 1
ATOM 780 C C . CYS A 1 99 ? 19.063 2.791 -7.012 1.00 54.62 99 CYS A C 1
ATOM 782 O O . CYS A 1 99 ? 20.271 2.982 -6.930 1.00 54.62 99 CYS A O 1
ATOM 784 N N . ASN A 1 100 ? 18.460 1.760 -6.405 1.00 46.62 100 ASN A N 1
ATOM 785 C CA . ASN A 1 100 ? 19.150 0.785 -5.538 1.00 46.62 100 ASN A CA 1
ATOM 786 C C . ASN A 1 100 ? 19.126 -0.660 -6.081 1.00 46.62 100 ASN A C 1
ATOM 788 O O . ASN A 1 100 ? 19.506 -1.592 -5.374 1.00 46.62 100 ASN A O 1
ATOM 792 N N . ALA A 1 101 ? 18.655 -0.868 -7.314 1.00 46.38 101 ALA A N 1
ATOM 793 C CA . ALA A 1 101 ? 18.642 -2.175 -7.966 1.00 46.38 101 ALA A CA 1
ATOM 794 C C . ALA A 1 101 ? 20.018 -2.493 -8.591 1.00 46.38 101 ALA A C 1
ATOM 796 O O . ALA A 1 101 ? 20.171 -2.443 -9.811 1.00 46.38 101 ALA A O 1
ATOM 797 N N . GLU A 1 102 ? 21.009 -2.793 -7.746 1.00 38.00 102 GLU A N 1
ATOM 798 C CA . GLU A 1 102 ? 22.278 -3.442 -8.131 1.00 38.00 102 GLU A CA 1
ATOM 799 C C . GLU A 1 102 ? 22.288 -4.929 -7.745 1.00 38.00 102 GLU A C 1
ATOM 801 O O . GLU A 1 102 ? 21.884 -5.263 -6.605 1.00 38.00 102 GLU A O 1
#

Radius of gyration: 13.3 Å; Cα contacts (8 Å, |Δi|>4): 119; chains: 1; bounding box: 44×30×24 Å

Mean predicted aligned error: 6.55 Å

Sequence (102 aa):
MVVKLCFSVAKAFTSRRGHSDQLVYFIPCDYSYRKGDEDAKNFIAELQRSKVGDNFLIVSNTKTSADTAEAYSLEVNNVVGNEQEIPKKIADFGEDWMCNAE

Secondary structure (DSSP, 8-state):
----HHHHHHHHHHHH--TT--EEEEEPTT----TT-HHHHHHHHHHHHTT-TT-EEEEESSS-HHHHHHHHT--GGGEE-TTS-HHHHHHHHHHHHHSS--

Solvent-accessible surface area (backbone atoms only — not comparable to full-atom values): 5986 Å² total; per-residue (Å²): 133,84,77,69,59,53,33,57,48,35,54,54,45,69,76,67,56,57,96,84,54,66,45,80,43,74,54,61,84,86,61,79,83,48,81,75,39,65,43,44,46,48,20,48,52,47,39,58,74,63,66,48,76,85,42,44,38,39,37,30,80,80,40,42,26,65,60,48,14,62,44,48,73,48,67,51,88,44,35,43,14,51,87,49,66,56,72,58,54,55,48,52,59,54,49,66,53,73,79,64,78,124

pLDDT: mean 80.34, std 14.02, range [31.12, 95.19]

Organism: Strongylus vulgaris (NCBI:txid40348)

Nearest PDB structures (foldseek):
  2o55-assembly1_A  TM=6.752E-01  e=2.930E+00  Galdieria sulphuraria
  3fks-assembly1_G  TM=4.454E-01  e=1.311E+00  Saccharomyces cerevisiae
  6lfl-assembly1_A  TM=4.175E-01  e=6.156E+00  Homo sapiens
  5w8n-assembly1_A-2  TM=3.326E-01  e=5.787E+00  Escherichia coli BL21(DE3)